Protein AF-A0A1A2CWN9-F1 (afdb_monomer)

pLDDT: mean 86.33, std 13.55, range [35.38, 96.56]

Secondary structure (DSSP, 8-state):
-PPP---EE-HHHHHHHHHHTT-TT--HHHHHHHHHSTT--S--EEETTEEEEEHHHHHHHHTT---

Foldseek 3Di:
DPDPPFDWADLVRLQVVCVVVVNPVDDSVNVCCLCPHDLNQQDWDADPNDTTGTPVSSVCVSVVNRD

Radius of gyration: 11.78 Å; Cα contacts (8 Å, |Δi|>4): 79; chains: 1; bounding box: 27×38×23 Å

Solvent-accessible surface area (backbone atoms only — not comparable to full-atom values): 3958 Å² total; per-residue (Å²): 132,82,74,78,80,81,54,72,29,43,63,66,50,51,30,50,54,34,38,79,69,70,40,69,86,53,39,61,63,53,53,48,43,32,48,76,38,89,90,33,40,30,58,78,43,78,55,99,91,42,71,27,32,42,61,68,39,51,49,34,38,75,70,67,43,73,109

Structure (mmCIF, N/CA/C/O backbone):
data_AF-A0A1A2CWN9-F1
#
_entry.id   AF-A0A1A2CWN9-F1
#
loop_
_atom_site.group_PDB
_atom_site.id
_atom_site.type_symbol
_atom_site.label_atom_id
_atom_site.label_alt_id
_atom_site.label_comp_id
_atom_site.label_asym_id
_atom_site.label_entity_id
_atom_site.label_seq_id
_atom_site.pdbx_PDB_ins_code
_atom_site.Cartn_x
_atom_site.Cartn_y
_atom_site.Cartn_z
_atom_site.occupancy
_atom_site.B_iso_or_equiv
_atom_site.auth_seq_id
_atom_site.auth_comp_id
_atom_site.auth_asym_id
_atom_site.auth_atom_id
_atom_site.pdbx_PDB_model_num
ATOM 1 N N . MET A 1 1 ? -2.924 26.217 -14.471 1.00 35.38 1 MET A N 1
ATOM 2 C CA . MET A 1 1 ? -3.294 24.924 -13.857 1.00 35.38 1 MET A CA 1
ATOM 3 C C . MET A 1 1 ? -2.010 24.188 -13.533 1.00 35.38 1 MET A C 1
ATOM 5 O O . MET A 1 1 ? -1.310 23.788 -14.452 1.00 35.38 1 MET A O 1
ATOM 9 N N . SER A 1 2 ? -1.646 24.094 -12.257 1.00 44.69 2 SER A N 1
ATOM 10 C CA . SER A 1 2 ? -0.510 23.275 -11.831 1.00 44.69 2 SER A CA 1
ATOM 11 C C . SER A 1 2 ? -0.910 21.815 -12.021 1.00 44.69 2 SER A C 1
ATOM 13 O O . SER A 1 2 ? -1.926 21.399 -11.465 1.00 44.69 2 SER A O 1
ATOM 15 N N . ALA A 1 3 ? -0.178 21.059 -12.841 1.00 52.44 3 ALA A N 1
ATOM 16 C CA . ALA A 1 3 ? -0.392 19.620 -12.934 1.00 52.44 3 ALA A CA 1
ATOM 17 C C . ALA A 1 3 ? -0.324 19.030 -11.512 1.00 52.44 3 ALA A C 1
ATOM 19 O O . ALA A 1 3 ? 0.551 19.450 -10.744 1.00 52.44 3 ALA A O 1
ATOM 20 N N . PRO A 1 4 ? -1.235 18.120 -11.124 1.00 57.06 4 PRO A N 1
ATOM 21 C CA . PRO A 1 4 ? -1.141 17.479 -9.823 1.00 57.06 4 PRO A CA 1
ATOM 22 C C . PRO A 1 4 ? 0.245 16.843 -9.720 1.00 57.06 4 PRO A C 1
ATOM 24 O O . PRO A 1 4 ? 0.643 16.062 -10.585 1.00 57.06 4 PRO A O 1
ATOM 27 N N . VAL A 1 5 ? 1.009 17.236 -8.698 1.00 62.91 5 VAL A N 1
ATOM 28 C CA . VAL A 1 5 ? 2.308 16.626 -8.415 1.00 62.91 5 VAL A CA 1
ATOM 29 C C . VAL A 1 5 ? 2.025 15.152 -8.168 1.00 62.91 5 VAL A C 1
ATOM 31 O O . VAL A 1 5 ? 1.394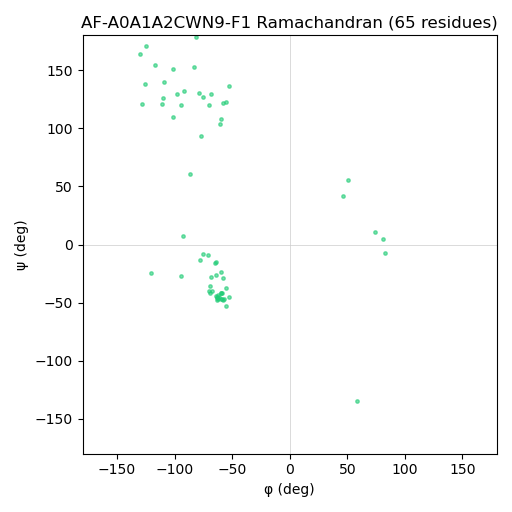 14.803 -7.173 1.00 62.91 5 VAL A O 1
ATOM 34 N N . GLN A 1 6 ? 2.418 14.298 -9.113 1.00 71.62 6 GLN A N 1
ATOM 35 C CA . GLN A 1 6 ? 2.218 12.860 -9.013 1.00 71.62 6 GLN A CA 1
ATOM 36 C C . GLN A 1 6 ? 2.975 12.372 -7.773 1.00 71.62 6 GLN A C 1
ATOM 38 O O . GLN A 1 6 ? 4.204 12.301 -7.772 1.00 71.62 6 GLN A O 1
ATOM 43 N N . GLN A 1 7 ? 2.241 12.092 -6.697 1.00 84.75 7 GLN A N 1
ATOM 44 C CA . GLN A 1 7 ? 2.820 11.556 -5.473 1.00 84.75 7 GLN A CA 1
ATOM 45 C C . GLN A 1 7 ? 3.07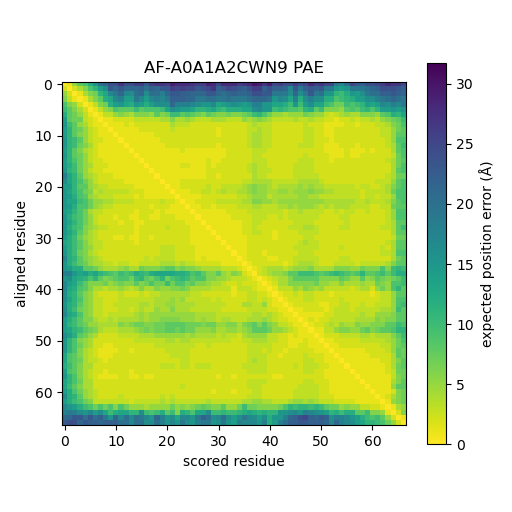5 10.060 -5.654 1.00 84.75 7 GLN A C 1
ATOM 47 O O . GLN A 1 7 ? 2.207 9.310 -6.113 1.00 84.75 7 GLN A O 1
ATOM 52 N N . TYR A 1 8 ? 4.295 9.655 -5.311 1.00 90.38 8 TYR A N 1
ATOM 53 C CA . TYR A 1 8 ? 4.771 8.284 -5.386 1.00 90.38 8 TYR A CA 1
ATOM 54 C C . TYR A 1 8 ? 4.951 7.739 -3.976 1.00 90.38 8 TYR A C 1
ATOM 56 O O . TYR A 1 8 ? 5.668 8.323 -3.165 1.00 90.38 8 TYR A O 1
ATOM 64 N N . TYR A 1 9 ? 4.331 6.597 -3.707 1.00 93.06 9 TYR A N 1
ATOM 65 C CA . TYR A 1 9 ? 4.386 5.924 -2.418 1.00 93.06 9 TYR A CA 1
ATOM 66 C C . TYR A 1 9 ? 5.221 4.661 -2.531 1.00 93.06 9 TYR A C 1
ATOM 68 O O . TYR A 1 9 ? 5.135 3.929 -3.515 1.00 93.06 9 TYR A O 1
ATOM 76 N N . ASP A 1 10 ? 6.026 4.388 -1.513 1.00 93.81 10 ASP A N 1
ATOM 77 C CA . ASP A 1 10 ? 6.572 3.054 -1.310 1.00 93.81 10 ASP A CA 1
ATOM 78 C C . ASP A 1 10 ? 5.534 2.161 -0.606 1.00 93.81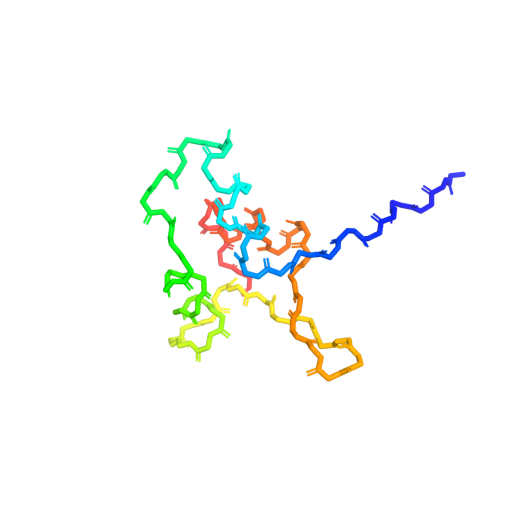 10 ASP A C 1
ATOM 80 O O . ASP A 1 10 ? 4.435 2.598 -0.259 1.00 93.81 10 ASP A O 1
ATOM 84 N N . ARG A 1 11 ? 5.879 0.892 -0.374 1.00 94.25 11 ARG A N 1
ATOM 85 C CA . ARG A 1 11 ? 4.980 -0.073 0.285 1.00 94.25 11 ARG A CA 1
ATOM 86 C C . ARG A 1 11 ? 4.489 0.403 1.654 1.00 94.25 11 ARG A C 1
ATOM 88 O O . ARG A 1 11 ? 3.328 0.182 1.980 1.00 94.25 11 ARG A O 1
ATOM 95 N N . LYS A 1 12 ? 5.344 1.073 2.431 1.00 94.81 12 LYS A N 1
ATOM 96 C CA . LYS A 1 12 ? 4.986 1.589 3.759 1.00 94.81 12 LYS A CA 1
ATOM 97 C C . LYS A 1 12 ? 4.002 2.747 3.645 1.00 94.81 12 LYS A C 1
ATOM 99 O O . LYS A 1 12 ? 3.043 2.803 4.408 1.00 94.81 12 LYS A O 1
ATOM 104 N N . GLY A 1 13 ? 4.203 3.623 2.662 1.00 94.81 13 GLY A N 1
ATOM 105 C CA . GLY A 1 13 ? 3.272 4.693 2.321 1.00 94.81 13 GLY A CA 1
ATOM 106 C C . GLY A 1 13 ? 1.890 4.162 1.942 1.00 94.81 13 GLY A C 1
ATOM 107 O O . GLY A 1 13 ? 0.892 4.690 2.423 1.00 94.81 13 GLY A O 1
ATOM 108 N N . VAL A 1 14 ? 1.824 3.076 1.163 1.00 94.75 14 VAL A N 1
ATOM 109 C CA . VAL A 1 14 ? 0.547 2.428 0.816 1.00 94.75 14 VAL A CA 1
ATOM 110 C C . VAL A 1 14 ? -0.173 1.894 2.058 1.00 94.75 14 VAL A C 1
ATOM 112 O O . VAL A 1 14 ? -1.361 2.148 2.232 1.00 94.75 14 VAL A O 1
ATOM 115 N N . VAL A 1 15 ? 0.538 1.188 2.944 1.00 96.56 15 VAL A N 1
ATOM 116 C CA . VAL A 1 15 ? -0.047 0.654 4.189 1.00 96.56 15 VAL A CA 1
ATOM 117 C C . VAL A 1 15 ? -0.560 1.779 5.081 1.00 96.56 15 VAL A C 1
ATOM 119 O O . VAL A 1 15 ? -1.686 1.711 5.566 1.00 96.56 15 VAL A O 1
ATOM 122 N N . ARG A 1 16 ? 0.232 2.841 5.249 1.00 95.44 16 ARG A N 1
ATOM 123 C CA . ARG A 1 16 ? -0.169 4.007 6.037 1.00 95.44 16 ARG A CA 1
ATOM 124 C C . ARG A 1 16 ? -1.439 4.653 5.481 1.00 95.44 16 ARG A C 1
ATOM 126 O O . ARG A 1 16 ? -2.359 4.898 6.251 1.00 95.44 16 ARG A O 1
ATOM 133 N N . LEU A 1 17 ? -1.514 4.868 4.167 1.00 93.81 17 LEU A N 1
ATOM 134 C CA . LEU A 1 17 ? -2.715 5.405 3.518 1.00 93.81 17 LEU A CA 1
ATOM 135 C C . LEU A 1 17 ? -3.939 4.508 3.728 1.00 93.81 17 LEU A C 1
ATOM 137 O O . LEU A 1 17 ? -5.033 5.006 3.977 1.00 93.81 17 LEU A O 1
ATOM 141 N N . ALA A 1 18 ? -3.766 3.189 3.634 1.00 93.81 18 ALA A N 1
ATOM 142 C CA . ALA A 1 18 ? -4.851 2.249 3.882 1.00 93.81 18 ALA A CA 1
ATOM 143 C C . ALA A 1 18 ? -5.353 2.347 5.335 1.00 93.81 18 ALA A C 1
ATOM 145 O O . ALA A 1 18 ? -6.558 2.405 5.571 1.00 93.81 18 ALA A O 1
ATOM 146 N N . HIS A 1 19 ? -4.443 2.441 6.308 1.00 95.19 19 HIS A N 1
ATOM 147 C CA . HIS A 1 19 ? -4.784 2.576 7.731 1.00 95.19 19 HIS A CA 1
ATOM 148 C C . HIS A 1 19 ? -5.450 3.917 8.048 1.00 95.19 19 HIS A C 1
ATOM 150 O O . HIS A 1 19 ? -6.435 3.947 8.778 1.00 95.19 19 HIS A O 1
ATOM 156 N N . GLU A 1 20 ? -4.989 5.013 7.440 1.00 93.19 20 GLU A N 1
ATOM 157 C CA . GLU A 1 20 ? -5.633 6.334 7.536 1.00 93.19 20 GLU A CA 1
ATOM 158 C C . GLU A 1 20 ? -7.083 6.310 7.008 1.00 93.19 20 GLU A C 1
ATOM 160 O O . GLU A 1 20 ? -7.913 7.104 7.445 1.00 93.19 20 GLU A O 1
ATOM 165 N N . ARG A 1 21 ? -7.421 5.355 6.129 1.00 89.19 21 ARG A N 1
ATOM 166 C CA . ARG A 1 21 ? -8.785 5.099 5.627 1.00 89.19 21 ARG A CA 1
ATOM 167 C C . ARG A 1 21 ? -9.560 4.046 6.427 1.00 89.19 21 ARG A C 1
ATOM 169 O O . ARG A 1 21 ? -10.638 3.633 6.011 1.00 89.19 21 ARG A O 1
ATOM 176 N N . GLY A 1 22 ? -9.022 3.583 7.554 1.00 93.00 22 GLY A N 1
ATOM 177 C CA . GLY A 1 22 ? -9.639 2.561 8.403 1.00 93.00 22 GLY A CA 1
ATOM 178 C C . GLY A 1 22 ? -9.430 1.119 7.926 1.00 93.00 22 GLY A C 1
ATOM 179 O O . GLY A 1 22 ? -9.946 0.186 8.542 1.00 93.00 22 GLY A O 1
ATOM 180 N N . LEU A 1 23 ? -8.643 0.891 6.869 1.00 92.81 23 LEU A N 1
ATOM 181 C CA . LEU A 1 23 ? -8.344 -0.439 6.328 1.00 92.81 23 LEU A CA 1
ATOM 182 C C . LEU A 1 23 ? -7.138 -1.064 7.047 1.00 92.81 23 LEU A C 1
ATOM 184 O O . LEU A 1 23 ? -6.117 -1.389 6.443 1.00 92.81 23 LEU A O 1
ATOM 188 N N . ASN A 1 24 ? -7.265 -1.259 8.361 1.00 92.94 24 ASN A N 1
ATOM 189 C CA . ASN A 1 24 ? -6.176 -1.720 9.238 1.00 92.94 24 ASN A CA 1
ATOM 190 C C . ASN A 1 24 ? -5.673 -3.145 8.932 1.00 92.94 24 ASN A C 1
ATOM 192 O O . ASN A 1 24 ? -4.594 -3.533 9.371 1.00 92.94 24 ASN A O 1
ATOM 196 N N . HIS A 1 25 ? -6.442 -3.930 8.173 1.00 92.12 25 HIS A N 1
ATOM 197 C CA . HIS A 1 25 ? -6.064 -5.281 7.750 1.00 92.12 25 HIS A CA 1
ATOM 198 C C . HIS A 1 25 ? -5.063 -5.289 6.579 1.00 92.12 25 HIS A C 1
ATOM 200 O O . HIS A 1 25 ? -4.484 -6.330 6.267 1.00 92.12 25 HIS A O 1
ATOM 206 N N . ILE A 1 26 ? -4.855 -4.149 5.910 1.00 93.31 26 ILE A N 1
ATOM 207 C CA . ILE A 1 26 ? -3.876 -4.029 4.830 1.00 93.31 26 ILE A CA 1
ATOM 208 C C . ILE A 1 26 ? -2.470 -3.975 5.427 1.00 93.31 26 ILE A C 1
ATOM 210 O O . ILE A 1 26 ? -2.171 -3.162 6.298 1.00 93.31 26 ILE A O 1
ATOM 214 N N . THR A 1 27 ? -1.590 -4.848 4.943 1.00 95.81 27 THR A N 1
ATOM 215 C CA . THR A 1 27 ? -0.190 -4.950 5.379 1.00 95.81 27 THR A CA 1
ATOM 216 C C . THR A 1 27 ? 0.751 -4.832 4.185 1.00 95.81 27 THR A C 1
ATOM 218 O O . THR A 1 27 ? 0.321 -4.904 3.032 1.00 95.81 27 THR A O 1
ATOM 221 N N . GLU A 1 28 ? 2.061 -4.719 4.430 1.00 94.19 28 GLU A N 1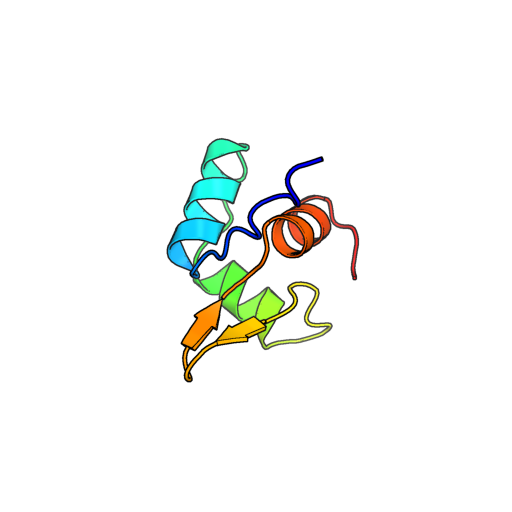
ATOM 222 C CA . GLU A 1 28 ? 3.051 -4.760 3.343 1.00 94.19 28 GLU A CA 1
ATOM 223 C C . GLU A 1 28 ? 2.952 -6.064 2.530 1.00 94.19 28 GLU A C 1
ATOM 225 O O . GLU A 1 28 ? 3.226 -6.069 1.329 1.00 94.19 28 GLU A O 1
ATOM 230 N N . ASN A 1 29 ? 2.514 -7.160 3.162 1.00 94.75 29 ASN A N 1
ATOM 231 C CA . ASN A 1 29 ? 2.262 -8.420 2.475 1.00 94.75 29 ASN A CA 1
ATOM 232 C C . ASN A 1 29 ? 1.051 -8.328 1.538 1.00 94.75 29 ASN A C 1
ATOM 234 O O . ASN A 1 29 ? 1.137 -8.787 0.404 1.00 94.75 29 ASN A O 1
ATOM 238 N N . SER A 1 30 ? -0.036 -7.675 1.962 1.00 92.12 30 SER A N 1
ATOM 239 C CA . SER A 1 30 ? -1.202 -7.412 1.104 1.00 92.12 30 SER A CA 1
ATOM 240 C C . SER A 1 30 ? -0.810 -6.583 -0.123 1.00 92.12 30 SER A C 1
ATOM 242 O O . SER A 1 30 ? -1.207 -6.905 -1.239 1.00 92.12 30 SER A O 1
ATOM 244 N N . VAL A 1 31 ? 0.039 -5.566 0.069 1.00 93.56 31 VAL A N 1
ATOM 245 C CA . VAL A 1 31 ? 0.581 -4.736 -1.020 1.00 93.56 31 VAL A CA 1
ATOM 246 C C . VAL A 1 31 ? 1.454 -5.566 -1.968 1.00 93.56 31 VAL A C 1
ATOM 248 O O . VAL A 1 31 ? 1.316 -5.459 -3.183 1.00 93.56 31 VAL A O 1
ATOM 251 N N . ASN A 1 32 ? 2.337 -6.427 -1.447 1.00 94.00 32 ASN A N 1
ATOM 252 C CA . ASN A 1 32 ? 3.144 -7.319 -2.287 1.00 94.00 32 ASN A CA 1
ATOM 253 C C . ASN A 1 32 ? 2.268 -8.311 -3.067 1.00 94.00 32 ASN A C 1
ATOM 255 O O . ASN A 1 32 ? 2.471 -8.482 -4.268 1.00 94.00 32 ASN A O 1
ATOM 259 N N . ALA A 1 33 ? 1.284 -8.932 -2.414 1.00 92.69 33 ALA A N 1
ATOM 260 C CA . ALA A 1 33 ? 0.330 -9.829 -3.058 1.00 92.69 33 ALA A CA 1
ATOM 261 C C . ALA A 1 33 ? -0.373 -9.119 -4.223 1.00 92.69 33 ALA A C 1
ATOM 263 O O . ALA A 1 33 ? -0.284 -9.578 -5.358 1.00 92.69 33 ALA A O 1
ATOM 264 N N . ALA A 1 34 ? -0.949 -7.943 -3.963 1.00 91.19 34 ALA A N 1
ATOM 265 C CA . ALA A 1 34 ? -1.655 -7.143 -4.958 1.00 91.19 34 ALA A CA 1
ATOM 266 C C . ALA A 1 34 ? -0.761 -6.631 -6.101 1.00 91.19 34 ALA A C 1
ATOM 268 O O . ALA A 1 34 ? -1.256 -6.384 -7.194 1.00 91.19 34 ALA A O 1
ATOM 269 N N . ALA A 1 35 ? 0.543 -6.458 -5.875 1.00 92.00 35 ALA A N 1
ATOM 270 C CA . ALA A 1 35 ? 1.457 -5.901 -6.872 1.00 92.00 35 ALA A CA 1
ATOM 271 C C . ALA A 1 35 ? 2.185 -6.960 -7.725 1.00 92.00 35 ALA A C 1
ATOM 273 O O . ALA A 1 35 ? 2.612 -6.671 -8.850 1.00 92.00 35 ALA A O 1
ATOM 274 N N . TYR A 1 36 ? 2.380 -8.173 -7.198 1.00 89.12 36 TYR A N 1
ATOM 275 C CA . TYR A 1 36 ? 3.224 -9.203 -7.822 1.00 89.12 36 TYR A CA 1
ATOM 276 C C . TYR A 1 36 ? 2.482 -10.506 -8.149 1.00 89.12 36 TYR A C 1
ATOM 278 O O . TYR A 1 36 ? 2.897 -11.212 -9.075 1.00 89.12 36 TYR A O 1
ATOM 286 N N . HIS A 1 37 ? 1.382 -10.810 -7.459 1.00 83.31 37 HIS A N 1
ATOM 287 C CA . HIS A 1 37 ? 0.715 -12.111 -7.510 1.00 83.31 37 HIS A CA 1
ATOM 288 C C . HIS A 1 37 ? -0.717 -12.011 -8.069 1.00 83.31 37 HIS A C 1
ATOM 290 O O . HIS A 1 37 ? -1.349 -10.960 -7.994 1.00 83.31 37 HIS A O 1
ATOM 296 N N . GLY A 1 38 ? -1.218 -13.114 -8.639 1.00 78.44 38 GLY A N 1
ATOM 297 C CA . GLY A 1 38 ? -2.577 -13.203 -9.191 1.00 78.44 38 GLY A CA 1
ATOM 298 C C . GLY A 1 38 ? -2.855 -12.178 -10.293 1.00 78.44 38 GLY A C 1
ATOM 299 O O . GLY A 1 38 ? -2.003 -11.953 -11.155 1.00 78.44 38 GLY A O 1
ATOM 300 N N . ASP A 1 39 ? -4.021 -11.539 -10.210 1.00 80.44 39 ASP A N 1
ATOM 301 C CA . ASP A 1 39 ? -4.514 -10.531 -11.163 1.00 80.44 39 ASP A CA 1
ATOM 302 C C . ASP A 1 39 ? -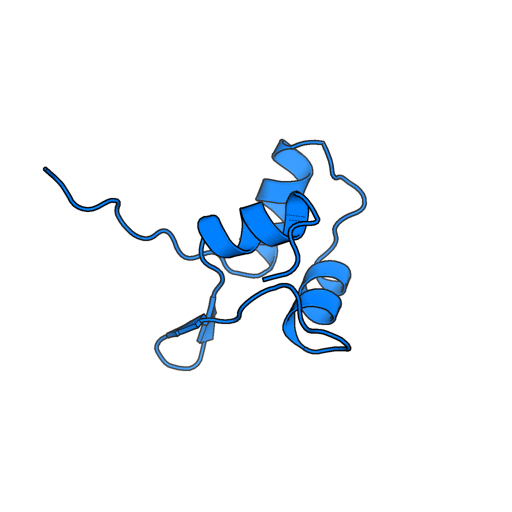3.759 -9.195 -11.091 1.00 80.44 39 ASP A C 1
ATOM 304 O O . ASP A 1 39 ? -3.913 -8.338 -11.954 1.00 80.44 39 ASP A O 1
ATOM 308 N N . ARG A 1 40 ? -2.893 -9.030 -10.080 1.00 85.62 40 ARG A N 1
ATOM 309 C CA . ARG A 1 40 ? -2.058 -7.841 -9.853 1.00 85.62 40 ARG A CA 1
ATOM 310 C C . ARG A 1 40 ? -2.843 -6.517 -9.893 1.00 85.62 40 ARG A C 1
ATOM 312 O O . ARG A 1 40 ? -2.455 -5.609 -10.633 1.00 85.62 40 ARG A O 1
ATOM 319 N N . PRO A 1 41 ? -3.898 -6.369 -9.071 1.00 86.38 41 PRO A N 1
ATOM 320 C CA . PRO A 1 41 ? -4.762 -5.187 -9.091 1.00 86.38 41 PRO A CA 1
ATOM 321 C C . PRO A 1 41 ? -4.043 -3.888 -8.693 1.00 86.38 41 PRO A C 1
ATOM 323 O O . PRO A 1 41 ? -4.562 -2.802 -8.932 1.00 86.38 41 PRO A O 1
ATOM 326 N N . LEU A 1 42 ? -2.849 -3.970 -8.092 1.00 91.12 42 LEU A N 1
ATOM 327 C CA . LEU A 1 42 ? -2.051 -2.802 -7.741 1.00 91.12 42 LEU A CA 1
ATOM 328 C C . LEU A 1 42 ? -0.913 -2.581 -8.744 1.00 91.12 42 LEU A C 1
ATOM 330 O O . LEU A 1 42 ? 0.100 -3.292 -8.764 1.00 91.12 42 LEU A O 1
ATOM 334 N N . LYS A 1 43 ? -1.043 -1.523 -9.545 1.00 91.38 43 LYS A N 1
ATOM 335 C CA . LYS A 1 43 ? -0.057 -1.171 -10.566 1.00 91.38 43 LYS A CA 1
ATOM 336 C C . LYS A 1 43 ? 1.263 -0.691 -9.957 1.00 91.38 43 LYS A C 1
ATOM 338 O O . LYS A 1 43 ? 1.313 0.221 -9.134 1.00 91.38 43 LYS A O 1
ATOM 343 N N . ARG A 1 44 ? 2.367 -1.280 -10.423 1.00 92.69 44 ARG A N 1
ATOM 344 C CA . ARG A 1 44 ? 3.739 -0.913 -10.035 1.00 92.69 44 ARG A CA 1
ATOM 345 C C . ARG A 1 44 ? 4.315 0.128 -10.990 1.00 92.69 44 ARG A C 1
ATOM 347 O O . ARG A 1 44 ? 4.330 -0.087 -12.199 1.00 92.69 44 ARG A O 1
ATOM 354 N N . THR A 1 45 ? 4.901 1.186 -10.441 1.00 91.12 45 THR A N 1
ATOM 355 C CA . THR A 1 45 ? 5.668 2.188 -11.190 1.00 91.12 45 THR A CA 1
ATOM 356 C C . THR A 1 45 ? 7.146 2.089 -10.826 1.00 91.12 45 THR A C 1
ATOM 358 O O . THR A 1 45 ? 7.519 2.229 -9.664 1.00 91.12 45 THR A O 1
ATOM 361 N N . LYS A 1 46 ? 8.013 1.829 -11.810 1.00 92.19 46 LYS A N 1
ATOM 362 C CA . LYS A 1 46 ? 9.461 1.716 -11.587 1.00 92.19 46 LYS A CA 1
ATOM 363 C C . LYS A 1 46 ? 10.145 3.054 -11.863 1.00 92.19 46 LYS A C 1
ATOM 365 O O . LYS A 1 46 ? 10.106 3.535 -12.989 1.00 92.19 46 LYS A O 1
ATOM 370 N N . ILE A 1 47 ? 10.819 3.612 -10.859 1.00 88.44 47 ILE A N 1
ATOM 371 C CA . ILE A 1 47 ? 11.578 4.868 -10.956 1.00 88.44 47 ILE A CA 1
ATOM 372 C C . ILE A 1 47 ? 12.983 4.612 -10.422 1.00 88.44 47 ILE A C 1
ATOM 374 O O . ILE A 1 47 ? 13.142 4.178 -9.283 1.00 88.44 47 ILE A O 1
ATOM 378 N N . HIS A 1 48 ? 14.006 4.839 -11.252 1.00 88.94 48 HIS A N 1
ATOM 379 C CA . HIS A 1 48 ? 15.420 4.641 -10.893 1.00 88.94 48 HIS A CA 1
ATOM 380 C C . HIS A 1 48 ? 15.704 3.298 -10.183 1.00 88.94 48 HIS A C 1
ATOM 382 O O . HIS A 1 48 ? 16.429 3.230 -9.195 1.00 88.94 48 HIS A O 1
ATOM 388 N N . GLY A 1 49 ? 15.083 2.212 -10.657 1.00 89.19 49 GLY A N 1
ATOM 389 C CA . GLY A 1 49 ? 15.279 0.871 -10.093 1.00 89.19 49 GLY A CA 1
ATOM 390 C C . GLY A 1 49 ? 14.442 0.544 -8.852 1.00 89.19 49 GLY A C 1
ATOM 391 O O . GLY A 1 49 ? 14.410 -0.616 -8.451 1.00 89.19 49 GLY A O 1
ATOM 392 N N . ARG A 1 50 ? 13.717 1.511 -8.283 1.00 89.94 50 ARG A N 1
ATOM 393 C CA . ARG A 1 50 ? 12.817 1.316 -7.138 1.00 89.94 50 ARG A CA 1
ATOM 394 C C . ARG A 1 50 ? 11.363 1.248 -7.592 1.00 89.94 50 ARG A C 1
ATOM 396 O O . ARG A 1 50 ? 11.000 1.816 -8.621 1.00 89.94 50 ARG A O 1
ATOM 403 N N . ILE A 1 51 ? 10.547 0.518 -6.837 1.00 92.62 51 ILE A N 1
ATOM 404 C CA . ILE A 1 51 ? 9.115 0.367 -7.104 1.00 92.62 51 ILE A CA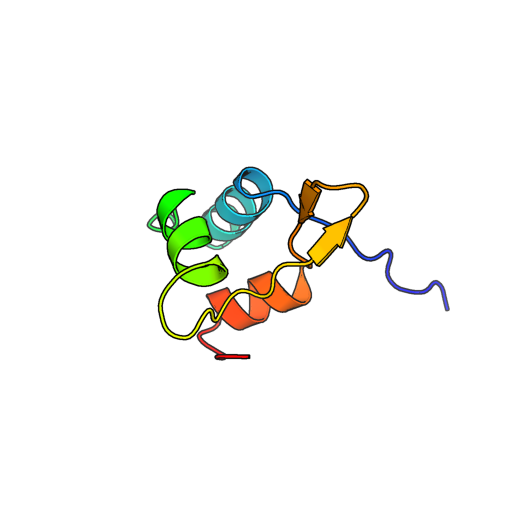 1
ATOM 405 C C . ILE A 1 51 ? 8.338 1.337 -6.227 1.00 92.62 51 ILE A C 1
ATOM 407 O O . ILE A 1 51 ? 8.526 1.368 -5.012 1.00 92.62 51 ILE A O 1
ATOM 411 N N . TYR A 1 52 ? 7.454 2.078 -6.877 1.00 93.94 52 TYR A N 1
ATOM 412 C CA . TYR A 1 52 ? 6.535 3.027 -6.286 1.00 93.94 52 TYR A CA 1
ATOM 413 C C . TYR A 1 52 ? 5.114 2.774 -6.786 1.00 93.94 52 TYR A C 1
ATOM 415 O O . TYR A 1 52 ? 4.902 2.117 -7.808 1.00 93.94 52 TYR A O 1
ATOM 423 N N . TYR A 1 53 ? 4.153 3.342 -6.077 1.00 93.69 53 TYR A N 1
ATOM 424 C CA . TYR A 1 53 ? 2.729 3.265 -6.365 1.00 93.69 53 TYR A CA 1
ATOM 425 C C . TYR A 1 53 ? 2.175 4.681 -6.456 1.00 93.69 53 TYR A C 1
ATOM 427 O O . TYR A 1 53 ? 2.562 5.546 -5.667 1.00 93.69 53 TYR A O 1
ATOM 435 N N . THR A 1 54 ? 1.314 4.942 -7.435 1.00 93.19 54 THR A N 1
ATOM 436 C CA . THR A 1 54 ? 0.660 6.250 -7.534 1.00 93.19 54 THR A CA 1
ATOM 437 C C . THR A 1 54 ? -0.560 6.286 -6.623 1.00 93.19 54 THR A C 1
ATOM 439 O O . THR A 1 54 ? -1.172 5.246 -6.386 1.00 93.19 54 THR A O 1
ATOM 442 N N . LEU A 1 55 ? -0.943 7.473 -6.139 1.00 91.81 55 LEU A N 1
ATOM 443 C CA . LEU A 1 55 ? -2.163 7.611 -5.333 1.00 91.81 55 LEU A CA 1
ATOM 444 C C . LEU A 1 55 ? -3.383 7.015 -6.048 1.00 91.81 55 LEU A C 1
ATOM 446 O O . LEU A 1 55 ? -4.104 6.228 -5.454 1.00 91.81 55 LEU A O 1
ATOM 450 N N . LYS A 1 56 ? -3.545 7.314 -7.342 1.00 90.62 56 LYS A N 1
ATOM 451 C CA . LYS A 1 56 ? -4.649 6.809 -8.165 1.00 90.62 56 LYS A CA 1
ATOM 452 C C . LYS A 1 56 ? -4.713 5.280 -8.180 1.00 90.62 56 LYS A C 1
ATOM 454 O O . LYS A 1 56 ? -5.786 4.717 -8.006 1.00 90.62 56 LYS A O 1
ATOM 459 N N . ASP A 1 57 ? -3.577 4.615 -8.391 1.00 91.69 57 ASP A N 1
ATOM 460 C CA . ASP A 1 57 ? -3.546 3.150 -8.457 1.00 91.69 57 ASP A CA 1
ATOM 461 C C . ASP A 1 57 ? -3.828 2.518 -7.086 1.00 91.69 57 ASP A C 1
ATOM 463 O O . ASP A 1 57 ? -4.487 1.484 -7.001 1.00 91.69 57 ASP A O 1
ATOM 467 N N . ILE A 1 58 ? -3.354 3.153 -6.007 1.00 92.31 58 ILE A N 1
ATOM 468 C CA . ILE A 1 58 ? -3.664 2.738 -4.634 1.00 92.31 58 ILE A CA 1
ATOM 469 C C . ILE A 1 58 ? -5.162 2.882 -4.373 1.00 92.31 58 ILE A C 1
ATOM 471 O O . ILE A 1 58 ? -5.774 1.965 -3.843 1.00 92.31 58 ILE A O 1
ATOM 475 N N . GLU A 1 59 ? -5.756 4.017 -4.734 1.00 91.06 59 GLU A N 1
ATOM 476 C CA . GLU A 1 59 ? -7.175 4.290 -4.508 1.00 91.06 59 GLU A CA 1
ATOM 477 C C . GLU A 1 59 ? -8.080 3.323 -5.261 1.00 91.06 59 GLU A C 1
ATOM 479 O O . GLU A 1 59 ? -8.984 2.772 -4.641 1.00 91.06 59 GLU A O 1
ATOM 484 N N . ALA A 1 60 ? -7.806 3.071 -6.544 1.00 90.38 60 ALA A N 1
ATOM 485 C CA . ALA A 1 60 ? -8.555 2.098 -7.336 1.00 90.38 60 ALA A CA 1
ATOM 486 C C . ALA A 1 60 ? -8.489 0.704 -6.692 1.00 90.38 60 ALA A C 1
ATOM 488 O O . ALA A 1 60 ? -9.516 0.083 -6.417 1.00 90.38 60 ALA A O 1
ATOM 489 N N . TRP A 1 61 ? -7.282 0.265 -6.317 1.00 91.94 61 TRP A N 1
ATOM 490 C CA . TRP A 1 61 ? -7.099 -1.009 -5.629 1.00 91.94 61 TRP A CA 1
ATOM 491 C C . TRP A 1 61 ? -7.865 -1.083 -4.298 1.00 91.94 61 TRP A C 1
ATOM 493 O O . TRP A 1 61 ? -8.558 -2.068 -4.045 1.00 91.94 61 TRP A O 1
ATOM 503 N N . LEU A 1 62 ? -7.779 -0.050 -3.452 1.00 89.94 62 LEU A N 1
ATOM 504 C CA . LEU A 1 62 ? -8.474 -0.015 -2.158 1.00 89.94 62 LEU A CA 1
ATOM 505 C C . LEU A 1 62 ? -10.000 0.088 -2.304 1.00 89.94 62 LEU A C 1
ATOM 507 O O . LEU A 1 62 ? -10.718 -0.388 -1.428 1.00 89.94 62 LEU A O 1
ATOM 511 N N . ALA A 1 63 ? -10.495 0.685 -3.388 1.00 88.31 63 ALA A N 1
ATOM 512 C CA . ALA A 1 63 ? -11.918 0.742 -3.715 1.00 88.31 63 ALA A CA 1
ATOM 513 C C . ALA A 1 63 ? -12.468 -0.598 -4.242 1.00 88.31 63 ALA A C 1
ATOM 515 O O . ALA A 1 63 ? -13.679 -0.741 -4.402 1.00 88.31 63 ALA A O 1
ATOM 516 N N . GLY A 1 64 ? -11.601 -1.584 -4.505 1.00 81.25 64 GLY A N 1
ATOM 517 C CA . GLY A 1 64 ? -11.984 -2.829 -5.172 1.00 81.25 64 GLY A CA 1
ATOM 518 C C . GLY A 1 64 ? -12.241 -2.650 -6.671 1.00 81.25 64 GLY A C 1
ATOM 519 O O . GLY A 1 64 ? -12.739 -3.567 -7.322 1.00 81.25 64 GLY A O 1
ATOM 520 N N . GLU A 1 65 ? -11.886 -1.490 -7.225 1.00 63.75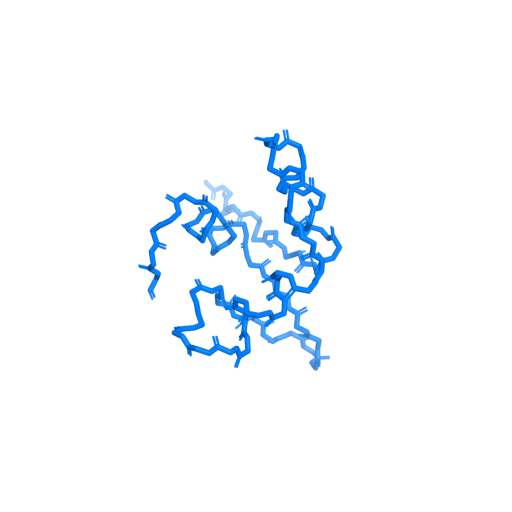 65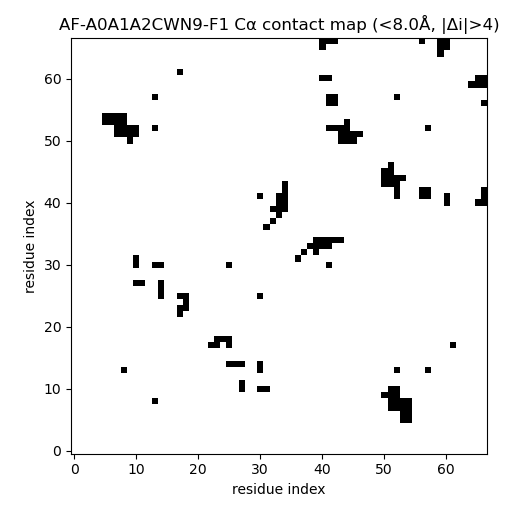 GLU A N 1
ATOM 521 C CA . GLU A 1 65 ? -11.865 -1.248 -8.660 1.00 63.75 65 GLU A CA 1
ATOM 522 C C . GL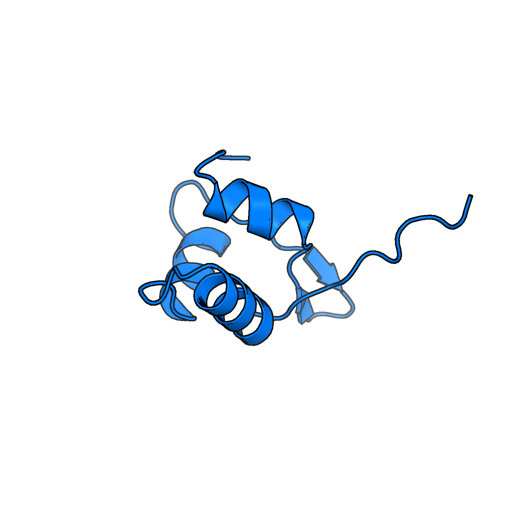U A 1 65 ? -10.605 -1.925 -9.207 1.00 63.75 65 GLU A C 1
ATOM 524 O O . GLU A 1 65 ? -9.500 -1.386 -9.148 1.00 63.75 65 GLU A O 1
ATOM 529 N N . ALA A 1 66 ? -10.748 -3.169 -9.665 1.00 50.34 66 ALA A N 1
ATOM 530 C CA . ALA A 1 66 ? -9.674 -3.840 -10.384 1.00 50.34 66 ALA A CA 1
ATOM 531 C C . ALA A 1 66 ? -9.302 -2.998 -11.621 1.00 50.34 66 ALA A C 1
ATOM 533 O O . ALA A 1 66 ? -10.169 -2.699 -12.446 1.00 50.34 66 ALA A O 1
ATOM 534 N N . LEU A 1 67 ? -8.031 -2.583 -11.699 1.00 52.22 67 LEU A N 1
ATOM 535 C CA . LEU A 1 67 ? -7.450 -1.838 -12.823 1.00 52.22 67 LEU A CA 1
ATOM 536 C C . LEU A 1 67 ? -7.132 -2.733 -14.020 1.00 52.22 67 LEU A C 1
ATOM 538 O O . LEU A 1 67 ? -6.627 -3.856 -13.798 1.00 52.22 67 LEU A O 1
#

Mean predicted aligned error: 5.26 Å

Sequence (67 aa):
MSAPVQQYYDRKGVVRLAHERGLNHITENSVNAAAYHGDRPLKRTKIHGRIYYTLKDIEAWLAGEAL